Protein AF-A0A973IV35-F1 (afdb_monomer_lite)

Sequence (77 aa):
GIVAFTFFKLVKGLTLPGTSIILKGEDLGNPAGAFYLYALVGILSIVWGYFYIPETKNVTLEKIEEHWREGKAPRKL

Structure (mmCIF, N/CA/C/O backbone):
data_AF-A0A973IV35-F1
#
_entry.id   AF-A0A973IV35-F1
#
loop_
_atom_site.group_PDB
_atom_site.id
_atom_site.type_symbol
_atom_site.label_atom_id
_atom_site.label_alt_id
_atom_site.label_comp_id
_atom_site.label_asym_id
_atom_site.label_entity_id
_atom_site.label_seq_id
_atom_site.pdbx_PDB_ins_code
_atom_site.Cartn_x
_atom_site.Cartn_y
_atom_site.Cartn_z
_atom_site.occupancy
_atom_site.B_iso_or_equiv
_atom_site.auth_seq_id
_atom_site.auth_comp_id
_atom_site.auth_asym_id
_atom_site.auth_atom_id
_atom_site.pdbx_PDB_model_num
ATOM 1 N N . GLY A 1 1 ? 18.679 -14.846 -5.141 1.00 68.94 1 GLY A N 1
A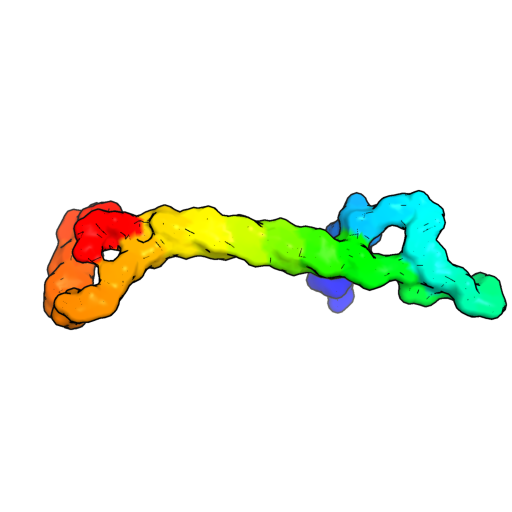TOM 2 C CA . GLY A 1 1 ? 18.350 -15.465 -6.441 1.00 68.94 1 GLY A CA 1
ATOM 3 C C . GLY A 1 1 ? 16.867 -15.381 -6.758 1.00 68.94 1 GLY A C 1
ATOM 4 O O . GLY A 1 1 ? 16.480 -14.566 -7.580 1.00 68.94 1 GLY A O 1
ATOM 5 N N . ILE A 1 2 ? 16.035 -16.179 -6.081 1.00 86.06 2 ILE A N 1
ATOM 6 C CA . ILE A 1 2 ? 14.610 -16.368 -6.424 1.00 86.06 2 ILE A CA 1
ATOM 7 C C . ILE A 1 2 ? 13.774 -15.087 -6.263 1.00 86.06 2 ILE A C 1
ATOM 9 O O . ILE A 1 2 ? 13.066 -14.705 -7.185 1.00 86.06 2 ILE A O 1
ATOM 13 N N . VAL A 1 3 ? 13.904 -14.381 -5.135 1.00 85.31 3 VAL A N 1
ATOM 14 C CA . VAL A 1 3 ? 13.115 -13.163 -4.853 1.00 85.31 3 VAL A CA 1
ATOM 15 C C . VAL A 1 3 ? 13.382 -12.058 -5.877 1.00 85.31 3 VAL A C 1
ATOM 17 O O . VAL A 1 3 ? 12.449 -11.498 -6.444 1.00 85.31 3 VAL A O 1
ATOM 20 N N . ALA A 1 4 ? 14.659 -11.794 -6.168 1.00 84.19 4 ALA A N 1
ATOM 21 C CA . ALA A 1 4 ? 15.054 -10.811 -7.174 1.00 84.19 4 ALA A CA 1
ATOM 22 C C . ALA A 1 4 ? 14.520 -11.186 -8.567 1.00 84.19 4 ALA A C 1
ATOM 24 O O . ALA A 1 4 ? 14.014 -10.334 -9.288 1.00 84.19 4 ALA A O 1
ATOM 25 N N . PHE A 1 5 ? 14.561 -12.470 -8.930 1.00 87.88 5 PHE A N 1
ATOM 26 C CA . PHE A 1 5 ? 14.044 -12.942 -10.212 1.00 87.88 5 PHE A CA 1
ATOM 27 C C . PHE A 1 5 ? 12.525 -12.765 -10.339 1.00 87.88 5 PHE A C 1
ATOM 29 O O . PHE A 1 5 ? 12.043 -12.313 -11.379 1.00 87.88 5 PHE A O 1
ATOM 36 N N . THR A 1 6 ? 11.769 -13.057 -9.279 1.00 90.12 6 THR A N 1
ATOM 37 C CA . THR A 1 6 ? 10.322 -12.806 -9.233 1.00 90.12 6 THR A CA 1
ATOM 38 C C . THR A 1 6 ? 10.016 -11.315 -9.353 1.00 90.12 6 THR A C 1
ATOM 40 O O . THR A 1 6 ? 9.155 -10.932 -10.142 1.00 90.12 6 THR A O 1
ATOM 43 N N . PHE A 1 7 ? 10.762 -10.467 -8.643 1.00 88.06 7 PHE A N 1
ATOM 44 C CA . PHE A 1 7 ? 10.625 -9.015 -8.738 1.00 88.06 7 PHE A CA 1
ATOM 45 C C . PHE A 1 7 ? 10.854 -8.511 -10.170 1.00 88.06 7 PHE A C 1
ATOM 47 O O . PHE A 1 7 ? 9.992 -7.838 -10.732 1.00 88.06 7 PHE A O 1
ATOM 54 N N . PHE A 1 8 ? 11.961 -8.902 -10.809 1.00 88.00 8 PHE A N 1
ATOM 55 C CA . PHE A 1 8 ? 12.251 -8.480 -12.182 1.00 88.00 8 PHE A CA 1
ATOM 56 C C . PHE A 1 8 ? 11.229 -9.000 -13.198 1.00 88.00 8 PHE A C 1
ATOM 58 O O . PHE A 1 8 ? 10.946 -8.303 -14.171 1.00 88.00 8 PHE A O 1
ATOM 65 N N . LYS A 1 9 ? 10.640 -10.185 -12.985 1.00 87.88 9 LYS A N 1
ATOM 66 C CA . LYS A 1 9 ? 9.536 -10.684 -13.821 1.00 87.88 9 LYS A CA 1
ATOM 67 C C . LYS A 1 9 ? 8.296 -9.796 -13.732 1.00 87.88 9 LYS A C 1
ATOM 69 O O . LYS A 1 9 ? 7.732 -9.457 -14.768 1.00 87.88 9 LYS A O 1
ATOM 74 N N . LEU A 1 10 ? 7.898 -9.405 -12.521 1.00 89.00 10 LEU A N 1
ATOM 75 C CA . LEU A 1 10 ? 6.749 -8.520 -12.309 1.00 89.00 10 LEU A CA 1
ATOM 76 C C . LEU A 1 10 ? 6.994 -7.135 -12.913 1.00 89.00 10 LEU A C 1
ATOM 78 O O . LEU A 1 10 ? 6.155 -6.636 -13.656 1.00 89.00 10 LEU A O 1
ATOM 82 N N . VAL A 1 11 ? 8.173 -6.557 -12.669 1.00 88.25 11 VAL A N 1
ATOM 83 C CA . VAL A 1 11 ? 8.560 -5.258 -13.236 1.00 88.25 11 VAL A CA 1
ATOM 84 C C . VAL A 1 11 ? 8.555 -5.300 -14.763 1.00 88.25 11 VAL A C 1
ATOM 86 O O . VAL A 1 11 ? 7.993 -4.406 -15.383 1.00 88.25 11 VAL A O 1
ATOM 89 N N . LYS A 1 12 ? 9.104 -6.352 -15.386 1.00 85.00 12 LYS A N 1
ATOM 90 C CA . LYS A 1 12 ? 9.075 -6.506 -16.850 1.00 85.00 12 LYS A CA 1
ATOM 91 C C . LYS A 1 12 ? 7.659 -6.648 -17.406 1.00 85.00 12 LYS A C 1
ATOM 93 O O . LYS A 1 12 ? 7.392 -6.096 -18.462 1.00 85.00 12 LYS A O 1
ATOM 98 N N . GLY A 1 13 ? 6.763 -7.350 -16.709 1.00 85.94 13 GLY A N 1
ATOM 99 C CA . GLY A 1 13 ? 5.356 -7.458 -17.109 1.00 85.94 13 GLY A CA 1
ATOM 100 C C . GLY A 1 13 ? 4.592 -6.130 -17.038 1.00 85.94 13 GLY A C 1
ATOM 101 O O . GLY A 1 13 ? 3.638 -5.936 -17.783 1.00 85.94 13 GLY A O 1
ATOM 102 N N . LEU A 1 14 ? 5.028 -5.213 -16.172 1.00 86.00 14 LEU A N 1
ATOM 103 C CA . LEU A 1 14 ? 4.465 -3.866 -16.022 1.00 86.00 14 LEU A CA 1
ATOM 104 C C . LEU A 1 14 ? 5.160 -2.816 -16.904 1.00 86.00 14 LEU A C 1
ATOM 106 O O . LEU A 1 14 ? 4.721 -1.668 -16.958 1.00 86.00 14 LEU A O 1
ATOM 110 N N . THR A 1 15 ? 6.235 -3.191 -17.595 1.00 86.25 15 THR A N 1
ATOM 111 C CA . THR A 1 15 ? 6.943 -2.329 -18.541 1.00 86.25 15 THR A CA 1
ATOM 112 C C . THR A 1 15 ? 6.423 -2.582 -19.955 1.00 86.25 15 THR A C 1
ATOM 114 O O . THR A 1 15 ? 6.427 -3.713 -20.436 1.00 86.25 15 THR A O 1
ATOM 117 N N . LEU A 1 16 ? 6.013 -1.522 -20.658 1.00 80.44 16 LEU A N 1
ATOM 118 C CA . LEU A 1 16 ? 5.544 -1.631 -22.041 1.00 80.44 16 LEU A CA 1
ATOM 119 C C . LEU A 1 16 ? 6.700 -1.987 -22.997 1.00 80.44 16 LEU A C 1
ATOM 121 O O . LEU A 1 16 ? 7.759 -1.350 -22.936 1.00 80.44 16 LEU A O 1
ATOM 125 N N . PRO A 1 17 ? 6.518 -2.955 -23.913 1.00 76.69 17 PRO A N 1
ATOM 126 C CA . PRO A 1 17 ? 7.539 -3.288 -24.901 1.00 76.69 17 PRO A CA 1
ATOM 127 C C . PRO A 1 17 ? 7.816 -2.082 -25.812 1.00 76.69 17 PRO A C 1
ATOM 129 O O . PRO A 1 17 ? 6.892 -1.391 -26.231 1.00 76.69 17 PRO A O 1
ATOM 132 N N . GLY A 1 18 ? 9.092 -1.811 -26.101 1.00 76.44 18 GLY A N 1
ATOM 133 C CA . GLY A 1 18 ? 9.512 -0.674 -26.936 1.00 76.44 18 GLY A CA 1
ATOM 134 C C . GLY A 1 18 ? 9.673 0.660 -26.195 1.00 76.44 18 GLY A C 1
ATOM 135 O O . GLY A 1 18 ? 9.961 1.668 -26.829 1.00 76.44 18 GLY A O 1
ATOM 136 N N . THR A 1 19 ? 9.522 0.675 -24.866 1.00 81.44 19 THR A N 1
ATOM 137 C CA . THR A 1 19 ? 9.764 1.867 -24.026 1.00 81.44 19 THR A CA 1
ATOM 138 C C . THR A 1 19 ? 11.100 1.833 -23.276 1.00 81.44 19 THR A C 1
ATOM 140 O O . THR A 1 19 ? 11.332 2.663 -22.397 1.00 81.44 19 THR A O 1
ATOM 143 N N . SER A 1 20 ? 11.970 0.863 -23.573 1.00 80.56 20 SER A N 1
ATOM 144 C CA . SER A 1 20 ? 13.305 0.792 -22.984 1.00 80.56 20 SER A CA 1
ATOM 145 C C . SER A 1 20 ? 14.183 1.947 -23.446 1.00 80.56 20 SER A C 1
ATOM 147 O O . SER A 1 20 ? 14.141 2.379 -24.599 1.00 80.56 20 SER A O 1
ATOM 149 N N . ILE A 1 21 ? 14.997 2.448 -22.523 1.00 83.69 21 ILE A N 1
ATOM 150 C CA . ILE A 1 21 ? 15.963 3.496 -22.815 1.00 83.69 21 ILE A CA 1
ATOM 151 C C . ILE A 1 21 ? 17.188 2.816 -23.422 1.00 83.69 21 ILE A C 1
ATOM 153 O O . ILE A 1 21 ? 17.926 2.118 -22.728 1.00 83.69 21 ILE A O 1
ATOM 157 N N . ILE A 1 22 ? 17.393 3.020 -24.723 1.00 83.75 22 ILE A N 1
ATOM 158 C CA . ILE A 1 22 ? 18.575 2.525 -25.429 1.00 83.75 22 ILE A CA 1
ATOM 159 C C . ILE A 1 22 ? 19.610 3.643 -25.501 1.00 83.75 22 ILE A C 1
ATOM 161 O O . ILE A 1 22 ? 19.346 4.717 -26.045 1.00 83.75 22 ILE A O 1
ATOM 165 N N . LEU A 1 23 ? 20.805 3.388 -24.977 1.00 84.75 23 LEU A N 1
ATOM 166 C CA . LEU A 1 23 ? 21.912 4.341 -24.963 1.00 84.75 23 LEU A CA 1
ATOM 167 C C . LEU A 1 23 ? 23.134 3.657 -25.575 1.00 84.75 23 LEU A C 1
ATOM 169 O O . LEU A 1 23 ? 23.596 2.637 -25.083 1.00 84.75 23 LEU A O 1
ATOM 173 N N . LYS A 1 24 ? 23.632 4.190 -26.699 1.00 85.94 24 LYS A N 1
ATOM 174 C CA . LYS A 1 24 ? 24.759 3.609 -27.464 1.00 85.94 24 LYS A CA 1
ATOM 175 C C . LYS A 1 24 ? 24.585 2.124 -27.841 1.00 85.94 24 LYS A C 1
ATOM 177 O O . LYS A 1 24 ? 25.564 1.399 -27.959 1.00 85.94 24 LYS A O 1
ATOM 182 N N . GLY A 1 25 ? 23.348 1.679 -28.061 1.00 82.38 25 GLY A N 1
ATOM 183 C CA . GLY A 1 25 ? 23.048 0.284 -28.402 1.00 82.38 25 GLY A CA 1
ATOM 184 C C . GLY A 1 25 ? 22.944 -0.657 -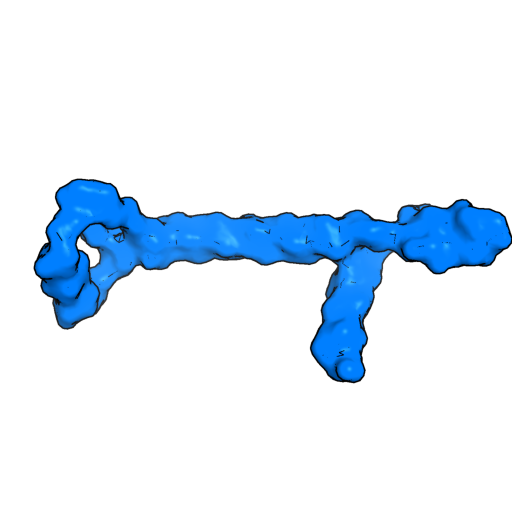27.198 1.00 82.38 25 GLY A C 1
ATOM 185 O O . GLY A 1 25 ? 22.620 -1.824 -27.392 1.00 82.38 25 GLY A O 1
ATOM 186 N N . GLU A 1 26 ? 23.147 -0.164 -25.973 1.00 83.00 26 GLU A N 1
ATOM 187 C CA . GLU A 1 26 ? 22.837 -0.899 -24.746 1.00 83.00 26 GLU A CA 1
ATOM 188 C C . GLU A 1 26 ? 21.414 -0.583 -24.280 1.00 83.00 26 GLU A C 1
ATOM 190 O O . GLU A 1 26 ? 20.995 0.576 -24.255 1.00 83.00 26 GLU A O 1
ATOM 195 N N . ASP A 1 27 ? 20.666 -1.622 -23.910 1.00 82.50 27 ASP A N 1
ATOM 196 C CA . ASP A 1 27 ? 19.352 -1.499 -23.282 1.00 82.50 27 ASP A CA 1
ATOM 197 C C . ASP A 1 27 ? 19.539 -1.296 -21.771 1.00 82.50 27 ASP A C 1
ATOM 199 O O . ASP A 1 27 ? 19.905 -2.226 -21.048 1.00 82.50 27 ASP A O 1
ATOM 203 N N . LEU A 1 28 ? 19.293 -0.075 -21.290 1.00 81.12 28 LEU A N 1
ATOM 204 C CA . LEU A 1 28 ? 19.351 0.259 -19.862 1.00 81.12 28 LEU A CA 1
ATOM 205 C C . LEU A 1 28 ? 18.044 -0.095 -19.128 1.00 81.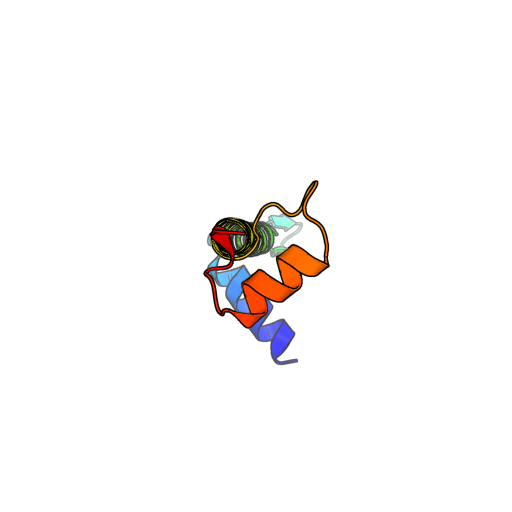12 28 LEU A C 1
ATOM 207 O O . LEU A 1 28 ? 17.936 0.080 -17.912 1.00 81.12 28 LEU A O 1
ATOM 211 N N . GLY A 1 29 ? 17.045 -0.606 -19.847 1.00 80.94 29 GLY A N 1
ATOM 212 C CA . GLY A 1 29 ? 15.719 -0.919 -19.346 1.00 80.94 29 GLY A CA 1
ATOM 213 C C . GLY A 1 29 ? 14.808 0.304 -19.252 1.00 80.94 29 GLY A C 1
ATOM 214 O O . GLY A 1 29 ? 15.110 1.398 -19.727 1.00 80.94 29 GLY A O 1
ATOM 215 N N . ASN A 1 30 ? 13.644 0.103 -18.636 1.00 84.81 30 ASN A N 1
ATOM 216 C CA . ASN A 1 30 ? 12.709 1.173 -18.305 1.00 84.81 30 ASN A CA 1
ATOM 217 C C . ASN A 1 30 ? 12.311 1.051 -16.823 1.00 84.81 30 ASN A C 1
ATOM 219 O O . ASN A 1 30 ? 11.744 0.022 -16.436 1.00 84.81 30 ASN A O 1
ATOM 223 N N . PRO A 1 31 ? 12.571 2.078 -15.991 1.00 84.50 31 PRO A N 1
ATOM 224 C CA . PRO A 1 31 ? 12.218 2.050 -14.575 1.00 84.50 31 PRO A CA 1
ATOM 225 C C . PRO A 1 31 ? 10.702 2.132 -14.311 1.00 84.50 31 PRO A C 1
ATOM 227 O O . PRO A 1 31 ? 10.271 1.846 -13.194 1.00 84.50 31 PRO A O 1
ATOM 230 N N . ALA A 1 32 ? 9.877 2.486 -15.306 1.00 87.38 32 ALA A N 1
ATOM 231 C CA . ALA A 1 32 ? 8.432 2.679 -15.158 1.00 87.38 32 ALA A CA 1
ATOM 232 C C . ALA A 1 32 ? 7.711 1.464 -14.556 1.00 87.38 32 ALA A C 1
ATOM 234 O O . ALA A 1 32 ? 6.850 1.638 -13.696 1.00 87.38 32 ALA A O 1
ATOM 235 N N . GLY A 1 33 ? 8.092 0.236 -14.926 1.00 87.88 33 GLY A N 1
ATOM 236 C CA . GLY A 1 33 ? 7.477 -0.974 -14.371 1.00 87.88 33 GLY A CA 1
ATOM 237 C C . GLY A 1 33 ? 7.629 -1.088 -12.849 1.00 87.88 33 GLY A C 1
ATOM 238 O O . GLY A 1 33 ? 6.713 -1.550 -12.170 1.00 87.88 33 GLY A O 1
ATOM 239 N N . ALA A 1 34 ? 8.745 -0.608 -12.286 1.00 90.75 34 ALA A N 1
ATOM 240 C CA . ALA A 1 34 ? 8.946 -0.576 -10.839 1.00 90.75 34 ALA A CA 1
ATOM 241 C C . ALA A 1 34 ? 8.057 0.487 -10.178 1.00 90.75 34 ALA A C 1
ATOM 243 O O . ALA A 1 34 ? 7.434 0.208 -9.155 1.00 90.75 34 ALA A O 1
ATOM 244 N N . PHE A 1 35 ? 7.930 1.673 -10.784 1.00 91.94 35 PHE A N 1
ATOM 245 C CA . PHE A 1 35 ? 7.016 2.710 -10.296 1.00 91.94 35 PHE A CA 1
ATOM 246 C C . PHE A 1 35 ? 5.557 2.243 -10.296 1.00 91.94 35 PHE A C 1
ATOM 248 O O . PHE A 1 35 ? 4.866 2.440 -9.299 1.00 91.94 35 PHE A O 1
ATOM 255 N N . TYR A 1 36 ? 5.099 1.569 -11.356 1.00 91.25 36 TYR A N 1
ATOM 256 C CA . TYR A 1 36 ? 3.748 1.000 -11.399 1.00 91.25 36 TYR A CA 1
ATOM 257 C C . TYR A 1 36 ? 3.535 -0.085 -10.342 1.00 91.25 36 TYR A C 1
ATOM 259 O O . TYR A 1 36 ? 2.481 -0.115 -9.707 1.00 91.25 36 TYR A O 1
ATOM 267 N N . LEU A 1 37 ? 4.536 -0.938 -10.106 1.00 92.69 37 LEU A N 1
ATOM 268 C CA . LEU A 1 37 ? 4.464 -1.951 -9.054 1.00 92.69 37 LEU A CA 1
ATOM 269 C C . LEU A 1 37 ? 4.301 -1.304 -7.673 1.00 92.69 37 LEU A C 1
ATOM 271 O O . LEU A 1 37 ? 3.412 -1.687 -6.912 1.00 92.69 37 LEU A O 1
ATOM 275 N N . TYR A 1 38 ? 5.121 -0.300 -7.355 1.00 93.62 38 TYR A N 1
ATOM 276 C CA . TYR A 1 38 ? 5.019 0.410 -6.080 1.00 93.62 38 TYR A CA 1
ATOM 277 C C . TYR A 1 38 ? 3.725 1.218 -5.959 1.00 93.62 38 TYR A C 1
ATOM 279 O O . TYR A 1 38 ? 3.135 1.247 -4.882 1.00 93.62 38 TYR A O 1
ATOM 287 N N . ALA A 1 39 ? 3.236 1.813 -7.049 1.00 95.38 39 ALA A N 1
ATOM 288 C CA . ALA A 1 39 ? 1.947 2.497 -7.066 1.00 95.38 39 ALA A CA 1
ATOM 289 C C . ALA A 1 39 ? 0.790 1.532 -6.765 1.00 95.38 39 ALA A C 1
ATOM 291 O O . ALA A 1 39 ? -0.068 1.848 -5.942 1.00 95.38 39 ALA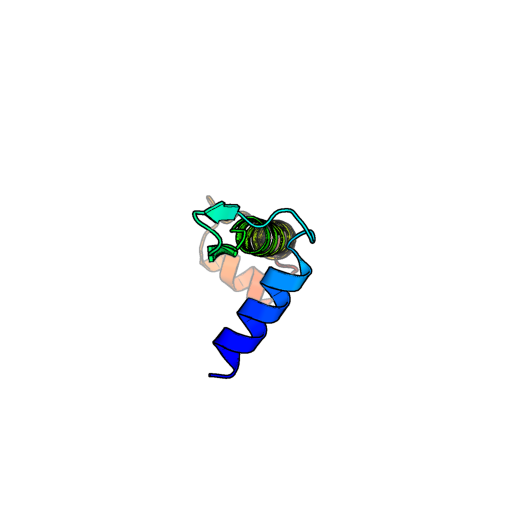 A O 1
ATOM 292 N N . LEU A 1 40 ? 0.797 0.331 -7.356 1.00 95.44 40 LEU A N 1
ATOM 293 C CA . LEU A 1 40 ? -0.189 -0.712 -7.064 1.00 95.44 40 LEU A CA 1
ATOM 294 C C . LEU A 1 40 ? -0.156 -1.106 -5.582 1.00 95.44 40 LEU A C 1
ATOM 296 O O . LEU A 1 40 ? -1.200 -1.140 -4.934 1.00 95.44 40 LEU A O 1
ATOM 300 N N . VAL A 1 41 ? 1.035 -1.354 -5.030 1.00 96.12 41 VAL A N 1
ATOM 301 C CA . VAL A 1 41 ? 1.200 -1.664 -3.599 1.00 96.12 41 VAL A CA 1
ATOM 302 C C . VAL A 1 41 ? 0.699 -0.510 -2.725 1.00 96.12 41 VAL A C 1
ATOM 304 O O . VAL A 1 41 ? 0.022 -0.752 -1.727 1.00 96.12 41 VAL A O 1
ATOM 307 N N . GLY A 1 42 ? 0.966 0.738 -3.113 1.00 96.94 42 GLY A N 1
ATOM 308 C CA . GLY A 1 42 ? 0.483 1.931 -2.419 1.00 96.94 42 GLY A CA 1
ATOM 309 C C . GLY A 1 42 ? -1.043 2.025 -2.400 1.00 96.94 42 GLY A C 1
ATOM 310 O O . GLY A 1 42 ? -1.631 2.215 -1.338 1.00 96.94 42 GLY A O 1
ATOM 311 N N . ILE A 1 43 ? -1.700 1.810 -3.542 1.00 97.19 43 ILE A N 1
ATOM 312 C CA . ILE A 1 43 ? -3.168 1.793 -3.636 1.00 97.19 43 ILE A CA 1
ATOM 313 C C . ILE A 1 43 ? -3.751 0.675 -2.766 1.00 97.19 43 ILE A C 1
ATOM 315 O O . ILE A 1 43 ? -4.675 0.924 -1.992 1.00 97.19 43 ILE A O 1
ATOM 319 N N . LEU A 1 44 ? -3.190 -0.536 -2.834 1.00 96.94 44 LEU A N 1
ATOM 320 C CA . LEU A 1 44 ? -3.614 -1.653 -1.984 1.00 96.94 44 LEU A CA 1
ATOM 321 C C . LEU A 1 44 ? -3.450 -1.325 -0.494 1.00 96.94 44 LEU A C 1
ATOM 323 O O . LEU A 1 44 ? -4.331 -1.643 0.302 1.00 96.94 44 LEU A O 1
ATOM 327 N N . SER A 1 45 ? -2.366 -0.639 -0.129 1.00 96.19 45 SER A N 1
ATOM 328 C CA . SER A 1 45 ? -2.102 -0.197 1.244 1.00 96.19 45 SER A CA 1
ATOM 329 C C . SER A 1 45 ? -3.114 0.846 1.715 1.00 96.19 45 SER A C 1
ATOM 331 O O . SER A 1 45 ? -3.583 0.762 2.846 1.00 96.19 45 SER A O 1
ATOM 333 N N . ILE A 1 46 ? -3.500 1.793 0.855 1.00 95.81 46 ILE A N 1
ATOM 334 C CA . ILE A 1 46 ? -4.535 2.792 1.162 1.00 95.81 46 ILE A CA 1
ATOM 335 C C . ILE A 1 46 ? -5.890 2.112 1.364 1.00 95.81 46 ILE A C 1
ATOM 337 O O . ILE A 1 46 ? -6.571 2.387 2.351 1.00 95.81 46 ILE A O 1
ATOM 341 N N . VAL A 1 47 ? -6.273 1.203 0.461 1.00 94.75 47 VAL A N 1
ATOM 342 C CA . VAL A 1 47 ? -7.533 0.454 0.566 1.00 94.75 47 VAL A CA 1
ATOM 343 C C . VAL A 1 47 ? -7.555 -0.358 1.859 1.00 94.75 47 VAL A C 1
ATOM 345 O O . VAL A 1 47 ? -8.515 -0.275 2.621 1.00 94.75 47 VAL A O 1
ATOM 348 N N . TRP A 1 48 ? -6.487 -1.103 2.146 1.00 94.38 48 TRP A N 1
ATOM 349 C CA . TRP A 1 48 ? -6.381 -1.879 3.378 1.00 94.38 48 TRP A CA 1
ATOM 350 C C . TRP A 1 48 ? -6.413 -0.983 4.624 1.00 94.38 48 TRP A C 1
ATOM 352 O O . TRP A 1 48 ? -7.196 -1.237 5.539 1.00 94.38 48 TRP A O 1
ATOM 362 N N . GLY A 1 49 ? -5.641 0.105 4.635 1.00 92.88 49 GLY A N 1
ATOM 363 C CA . GLY A 1 49 ? -5.614 1.069 5.733 1.00 92.88 49 GLY A CA 1
ATOM 364 C C . GLY A 1 49 ? -6.994 1.663 6.014 1.00 92.88 49 GLY A C 1
ATOM 365 O O . GLY A 1 49 ? -7.420 1.687 7.160 1.00 92.88 49 GLY A O 1
ATOM 366 N N . TYR A 1 50 ? -7.752 2.024 4.978 1.00 90.00 50 TYR A N 1
ATOM 367 C CA . TYR A 1 50 ? -9.112 2.547 5.131 1.00 90.00 50 TYR A CA 1
ATOM 368 C C . TYR A 1 50 ? -10.082 1.569 5.827 1.00 90.00 50 TYR A C 1
ATOM 370 O O . TYR A 1 50 ? -10.986 1.995 6.550 1.00 90.00 50 TYR A O 1
ATOM 378 N N . PHE A 1 51 ? -9.931 0.258 5.614 1.00 89.75 51 PHE A N 1
ATOM 379 C CA . PHE A 1 51 ? -10.821 -0.744 6.213 1.00 89.75 51 PHE A CA 1
ATOM 380 C C . PHE A 1 51 ? -10.359 -1.240 7.585 1.00 89.75 51 PHE A C 1
ATOM 382 O O . PHE A 1 51 ? -11.204 -1.539 8.433 1.00 89.75 51 PHE A O 1
ATOM 389 N N . TYR A 1 52 ? -9.048 -1.348 7.798 1.00 88.25 52 TYR A N 1
ATOM 390 C CA . TYR A 1 52 ? -8.476 -2.016 8.970 1.00 88.25 52 TYR A CA 1
ATOM 391 C C . TYR A 1 52 ? -7.825 -1.066 9.979 1.00 88.25 52 TYR A C 1
ATOM 393 O O . TYR A 1 52 ? -7.668 -1.462 11.133 1.00 88.25 52 TYR A O 1
ATOM 401 N N . ILE A 1 53 ? -7.475 0.163 9.589 1.00 88.69 53 ILE A N 1
ATOM 402 C CA . ILE A 1 53 ? -6.881 1.166 10.481 1.00 88.69 53 ILE A CA 1
ATOM 403 C C . ILE A 1 53 ? -7.940 2.233 10.797 1.00 88.69 53 ILE A C 1
ATOM 405 O O . ILE A 1 53 ? -8.189 3.111 9.970 1.00 88.69 53 ILE A O 1
ATOM 409 N N . PRO A 1 54 ? -8.588 2.170 11.973 1.00 86.06 54 PRO A N 1
ATOM 410 C CA . PRO A 1 54 ? -9.440 3.256 12.444 1.00 86.06 54 PRO A CA 1
ATOM 411 C C . PRO A 1 54 ? -8.633 4.483 12.877 1.00 86.06 54 PRO A C 1
ATOM 413 O O . PRO A 1 54 ? -7.432 4.407 13.138 1.00 86.06 54 PRO A O 1
ATOM 416 N N . GLU A 1 55 ? -9.325 5.611 13.014 1.00 85.69 55 GLU A N 1
ATOM 417 C CA . GLU A 1 55 ? -8.779 6.811 13.643 1.00 85.69 55 GLU A CA 1
ATOM 418 C C . GLU A 1 55 ? -8.606 6.567 15.150 1.00 85.69 55 GLU A C 1
ATOM 420 O O . GLU A 1 55 ? -9.556 6.217 15.844 1.00 85.69 55 GLU A O 1
ATOM 425 N N . THR A 1 56 ? -7.391 6.743 15.667 1.00 89.69 56 THR A N 1
ATOM 426 C CA . THR A 1 56 ? -7.072 6.504 17.088 1.00 89.69 56 THR A CA 1
ATOM 427 C C . THR A 1 56 ? -6.847 7.797 17.865 1.00 89.69 56 THR A C 1
ATOM 429 O O . THR A 1 56 ? -6.648 7.774 19.084 1.00 89.69 56 THR A O 1
ATOM 432 N N . LYS A 1 57 ? -6.881 8.952 17.193 1.00 86.75 57 LYS A N 1
ATOM 433 C CA . LYS A 1 57 ? -6.665 10.242 17.841 1.00 86.75 57 LYS A CA 1
ATOM 434 C C . LYS A 1 57 ? -7.764 10.533 18.868 1.00 86.75 57 LYS A C 1
ATOM 436 O O . LYS A 1 57 ? -8.951 10.461 18.572 1.00 86.75 57 LYS A O 1
ATOM 441 N N . ASN A 1 58 ? -7.347 10.941 20.068 1.00 85.31 58 ASN A N 1
ATOM 442 C CA . ASN A 1 58 ? -8.210 11.218 21.228 1.00 85.31 58 ASN A CA 1
ATOM 443 C C . ASN A 1 58 ? -8.964 9.994 21.792 1.00 85.31 58 ASN A C 1
ATOM 445 O O . ASN A 1 58 ? -9.907 10.168 22.564 1.00 85.31 58 ASN A O 1
ATOM 449 N N . VAL A 1 59 ? -8.553 8.771 21.445 1.00 87.38 59 VAL A N 1
ATOM 450 C CA . VAL A 1 59 ? -9.074 7.534 22.043 1.00 87.38 59 VAL A CA 1
ATOM 451 C C .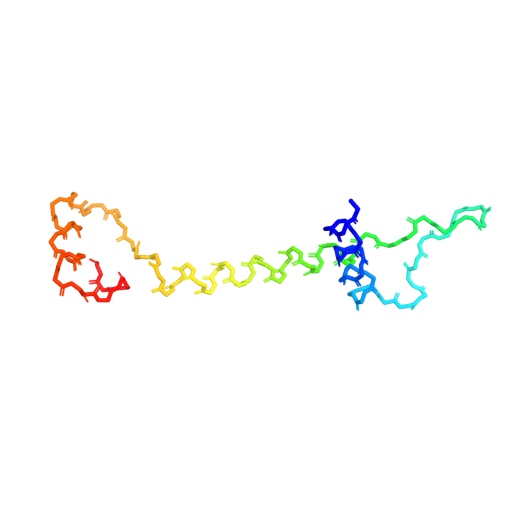 VAL A 1 59 ? -8.072 7.026 23.085 1.00 87.38 59 VAL A C 1
ATOM 453 O O . VAL A 1 59 ? -6.871 6.981 22.824 1.00 87.38 59 VAL A O 1
ATOM 456 N N . THR A 1 60 ? -8.542 6.672 24.286 1.00 90.62 60 THR A N 1
ATOM 457 C CA . THR A 1 60 ? -7.683 6.098 25.336 1.00 90.62 60 THR A CA 1
ATOM 458 C C . THR A 1 60 ? -7.296 4.662 24.992 1.00 90.62 60 THR A C 1
ATOM 460 O O . THR A 1 60 ? -8.083 3.936 24.389 1.00 90.62 60 THR A O 1
ATOM 463 N N . LEU A 1 61 ? -6.104 4.225 25.410 1.00 89.75 61 LEU A N 1
ATOM 464 C CA . LEU A 1 61 ? -5.626 2.859 25.155 1.00 89.75 61 LEU A CA 1
ATOM 465 C C . LEU A 1 61 ? -6.584 1.791 25.708 1.00 89.75 61 LEU A C 1
ATOM 467 O O . LEU A 1 61 ? -6.848 0.812 25.023 1.00 89.75 61 LEU A O 1
ATOM 471 N N . GLU A 1 62 ? -7.176 2.023 26.883 1.00 90.19 62 GLU A N 1
ATOM 472 C CA . GLU A 1 62 ? -8.160 1.124 27.507 1.00 90.19 62 GLU A CA 1
ATOM 473 C C . GLU A 1 62 ? -9.382 0.894 26.607 1.00 90.19 62 GLU A C 1
ATOM 475 O O . GLU A 1 62 ? -9.779 -0.244 26.376 1.00 90.19 62 GLU A O 1
ATOM 480 N N . LYS A 1 63 ? -9.925 1.963 26.007 1.00 86.12 63 LYS A N 1
ATOM 481 C CA . LYS A 1 63 ? -11.069 1.869 25.089 1.00 86.12 63 LYS A CA 1
ATOM 482 C C . LYS A 1 63 ? -10.711 1.124 23.800 1.00 86.12 63 LYS A C 1
ATOM 484 O O . LYS A 1 63 ? -11.553 0.424 23.239 1.00 86.12 63 LYS A O 1
ATOM 489 N N . ILE A 1 64 ? -9.466 1.260 23.336 1.00 88.38 64 ILE A N 1
ATOM 490 C CA . ILE A 1 64 ? -8.944 0.480 22.209 1.00 88.38 64 ILE A CA 1
ATOM 491 C C . ILE A 1 64 ? -8.884 -1.000 22.590 1.00 88.38 64 ILE A C 1
ATOM 493 O O . ILE A 1 64 ? -9.441 -1.834 21.878 1.00 88.38 64 ILE A O 1
ATOM 497 N N . GLU A 1 65 ? -8.271 -1.334 23.723 1.00 89.50 65 GLU A N 1
ATOM 498 C CA . GLU A 1 65 ? -8.158 -2.714 24.198 1.00 89.50 65 GLU A CA 1
ATOM 499 C C . GLU A 1 65 ? -9.519 -3.387 24.413 1.00 89.50 65 GLU A C 1
ATOM 501 O O . GLU A 1 65 ? -9.699 -4.524 23.974 1.00 89.50 65 GLU A O 1
ATOM 506 N N . GLU A 1 66 ? -10.485 -2.701 25.028 1.00 91.00 66 GLU A N 1
ATOM 507 C CA . GLU A 1 66 ? -11.855 -3.203 25.202 1.00 91.00 66 GLU A CA 1
ATOM 508 C C . GLU A 1 66 ? -12.522 -3.504 23.854 1.00 91.00 66 GLU A C 1
ATOM 510 O O . GLU A 1 66 ? -13.060 -4.594 23.651 1.00 91.00 66 GLU A O 1
ATOM 515 N N . HIS A 1 67 ? -12.420 -2.584 22.889 1.00 88.06 67 HIS A N 1
ATOM 516 C CA . HIS A 1 67 ? -13.002 -2.757 21.556 1.00 88.06 67 HIS A CA 1
ATOM 517 C C . HIS A 1 67 ? -12.443 -3.980 20.820 1.00 88.06 67 HIS A C 1
ATOM 519 O O . HIS A 1 67 ? -13.201 -4.737 20.206 1.00 88.06 67 HIS A O 1
ATOM 525 N N . TRP A 1 68 ? -11.130 -4.210 20.913 1.00 88.31 68 TRP A N 1
ATOM 526 C CA . TRP A 1 68 ? -10.491 -5.392 20.329 1.00 88.31 68 TRP A CA 1
ATOM 527 C C . TRP A 1 68 ? -10.809 -6.677 21.099 1.00 88.31 68 TRP A C 1
ATOM 529 O O . TRP A 1 68 ? -11.038 -7.710 20.468 1.00 88.31 68 TRP A O 1
ATOM 539 N N . ARG A 1 69 ? -10.873 -6.633 22.438 1.00 90.94 69 ARG A N 1
ATOM 540 C CA . ARG A 1 69 ? -11.268 -7.780 23.279 1.00 90.94 69 ARG A CA 1
ATOM 541 C C . ARG A 1 69 ? -12.687 -8.251 22.984 1.00 90.94 69 ARG A C 1
ATOM 543 O O . ARG A 1 69 ? -12.943 -9.451 22.996 1.00 90.94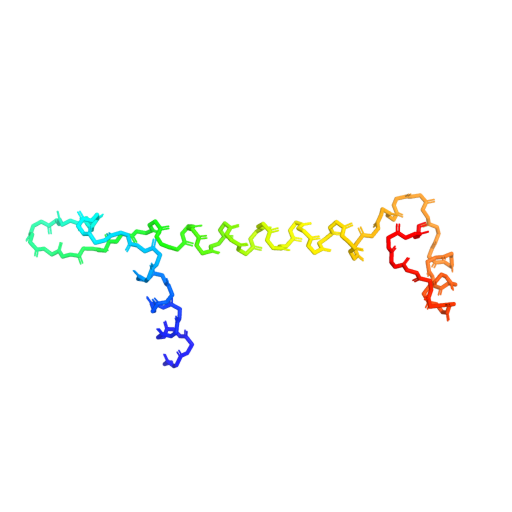 69 ARG A O 1
ATOM 550 N N . GLU A 1 70 ? -13.587 -7.324 22.685 1.00 89.69 70 GLU A N 1
ATOM 551 C CA . GLU A 1 70 ? -14.971 -7.616 22.304 1.00 89.69 70 GLU A CA 1
ATOM 552 C C . GLU A 1 70 ? -15.115 -8.086 20.844 1.00 89.69 70 GLU A C 1
ATOM 554 O O . GLU A 1 70 ? -16.219 -8.408 20.403 1.00 89.69 70 GLU A O 1
ATOM 559 N N . GLY A 1 71 ? -14.020 -8.135 20.073 1.00 85.19 71 GLY A N 1
ATOM 560 C CA . GLY A 1 71 ? -14.032 -8.576 18.676 1.00 85.19 71 GLY A CA 1
ATOM 561 C C . GLY A 1 71 ? -14.779 -7.622 17.741 1.00 85.19 71 GLY A C 1
ATOM 562 O O . GLY A 1 71 ? -15.259 -8.035 16.680 1.00 85.19 71 GLY A O 1
ATOM 563 N N . LYS A 1 72 ? -14.919 -6.348 18.124 1.00 83.50 72 LYS A N 1
ATOM 564 C CA . LYS A 1 72 ? -15.602 -5.350 17.300 1.00 83.50 72 LYS A CA 1
ATOM 565 C C . LYS A 1 72 ? -14.781 -5.041 16.047 1.00 83.50 72 LYS A C 1
ATOM 567 O O . LYS A 1 72 ? -13.558 -5.139 16.019 1.00 83.50 72 LYS A O 1
ATOM 572 N N . ALA A 1 73 ? -15.476 -4.653 14.978 1.00 84.00 73 ALA A N 1
ATOM 573 C CA . ALA A 1 73 ? -14.834 -4.353 13.703 1.00 84.00 73 ALA A CA 1
ATOM 574 C C . ALA A 1 73 ? -13.794 -3.220 13.862 1.00 84.00 73 ALA A C 1
ATOM 576 O O . ALA A 1 73 ? -14.147 -2.186 14.440 1.00 84.00 73 ALA A O 1
ATOM 577 N N . PRO A 1 74 ? -12.575 -3.353 13.297 1.00 80.88 74 PRO A N 1
ATOM 578 C CA . PRO A 1 74 ? -11.512 -2.354 13.427 1.00 80.88 74 PRO A CA 1
ATOM 579 C C . PRO A 1 74 ? -11.987 -0.947 13.061 1.00 80.88 74 PRO A C 1
ATOM 581 O O . PRO A 1 74 ? -11.819 -0.024 13.838 1.00 80.88 74 PRO A O 1
ATOM 584 N N . ARG A 1 75 ? -12.720 -0.803 11.949 1.00 79.06 75 ARG A N 1
ATOM 585 C CA . ARG A 1 75 ? -13.254 0.479 11.449 1.00 79.06 75 ARG A CA 1
ATOM 586 C C . ARG A 1 75 ? -14.268 1.185 12.363 1.00 79.06 75 ARG A C 1
ATOM 588 O O . ARG A 1 75 ? -14.683 2.293 12.047 1.00 79.06 75 ARG A O 1
ATOM 595 N N . LYS A 1 76 ? -14.780 0.514 13.396 1.00 77.38 76 LYS A N 1
ATOM 596 C CA . LYS A 1 76 ? -15.807 1.058 14.304 1.00 77.38 76 LYS A CA 1
ATOM 597 C C . LYS A 1 76 ? -15.236 1.539 15.642 1.00 77.38 76 LYS A C 1
ATOM 599 O O . LYS A 1 76 ? -16.034 1.870 16.517 1.00 77.38 76 LYS A O 1
ATOM 604 N N . LEU A 1 77 ? -13.915 1.473 15.811 1.00 76.19 77 LEU A N 1
ATOM 605 C CA . LEU A 1 77 ? -13.212 2.073 16.943 1.00 76.19 77 LEU A CA 1
ATOM 606 C C . LEU A 1 77 ? -13.385 3.599 16.909 1.00 76.19 77 LEU A C 1
ATOM 608 O O . LEU A 1 77 ? -13.629 4.176 17.994 1.00 76.19 77 LEU A O 1
#

Radius of gyration: 21.11 Å; chains: 1; bounding box: 41×28×56 Å

Secondary structure (DSSP, 8-state):
-HHHHHHHHHHHHHSPTT---EETTEE---THHHHHHHHHHHHHHHHHHHHH----TT--HHHHHHHHHTT--GGG-

pLDDT: mean 87.19, std 5.44, range [68.94, 97.19]

Foldseek 3Di:
DVVVVVVVVQLVVQDDPPPFDADPNDGPGDCVSVVVVVVVVVVVVVVCCQQQPADCPPPDPVNVVVCVVVVHGNNVD